Protein AF-A0A7H4LND7-F1 (afdb_monomer)

Sequence (148 aa):
MWRSNMLYFPICRFNHWFSFVVCLKERLFVFLDSFYDQFSDFHLDIRDTMVNNFIKIWDMYVTPIMRKRIDFENFDIVYPAVPKQTNTHDCRIFSVMYMKHWTPRTPIGNLFSSADIDNIRIKLANELYFSTFNSADKKFVTNIFGDK

Radius of gyration: 18.74 Å; Cα contacts (8 Å, |Δi|>4): 158; chains: 1; bounding box: 43×48×50 Å

Foldseek 3Di:
DDPDQKDWDWDADPNATWIFMQRNVLQETETGWQADFCPDPVCVVPVVVVLVVVLVVCVVPVCVVVVDDDDSVPHDYDYDDAAHAPDDNLNVVSRVLCVVQDDPPGPRNPVDYNVCSVVSVVVVVVCQCPPPPDPDDCCVPVQVVPDD

Mean predicted aligned error: 4.98 Å

Nearest PDB structures (foldseek):
  2xph-assembly1_A  TM=8.183E-01  e=4.997E-06  Homo sapiens
  2ckg-assembly2_B  TM=8.000E-01  e=6.072E-06  Homo sapiens
  2io1-assembly3_E  TM=8.310E-01  e=1.608E-05  Homo sapiens
  2iy1-assembly2_C  TM=7.991E-01  e=9.567E-06  Homo sapiens
  2xre-assembly1_B  TM=7.821E-01  e=6.072E-06  Homo sapiens

InterPro domains:
  IPR003653 Ulp1 protease family, C-terminal catalytic domain [PF02902] (4-129)
  IPR003653 Ulp1 protease family, C-terminal catalytic domain [PS50600] (1-102)
  IPR038765 Papain-like cysteine peptidase superfamily [SSF54001] (5-131)

Solvent-accessible surface area (backbone atoms only — not comparable to full-atom values): 9008 Å² total; per-residue (Å²): 131,80,95,63,57,67,46,82,42,84,43,77,56,97,90,42,34,27,27,42,33,42,30,67,79,83,31,33,41,34,47,49,47,31,80,62,54,80,83,33,70,74,40,65,70,42,51,64,59,52,54,52,50,49,53,53,52,39,57,71,62,44,29,72,77,65,75,52,84,78,74,66,89,77,36,49,79,44,66,70,82,56,47,51,54,90,70,89,77,53,36,57,60,50,28,53,52,43,74,74,62,60,49,101,83,47,71,47,52,79,74,52,49,61,90,43,46,71,62,47,52,54,50,50,51,50,51,52,64,70,30,92,84,41,85,70,88,54,60,76,74,78,46,71,79,54,90,126

Structure (mmCIF, N/CA/C/O backbone):
data_AF-A0A7H4LND7-F1
#
_entry.id   AF-A0A7H4LND7-F1
#
loop_
_atom_site.group_PDB
_atom_site.id
_atom_site.type_symbol
_atom_site.label_atom_id
_atom_site.label_alt_id
_atom_site.label_comp_id
_atom_site.label_asym_id
_atom_site.label_entity_id
_atom_site.label_seq_id
_atom_site.pdbx_PDB_ins_code
_atom_site.Cartn_x
_atom_site.Cartn_y
_atom_site.Cartn_z
_atom_site.occupancy
_atom_site.B_iso_or_equiv
_atom_site.auth_seq_id
_atom_site.auth_comp_id
_atom_site.auth_asym_id
_atom_site.auth_atom_id
_atom_site.pdbx_PDB_model_num
ATOM 1 N N . MET A 1 1 ? -8.239 18.087 15.563 1.00 44.84 1 MET A N 1
ATOM 2 C CA . MET A 1 1 ? -8.328 17.979 14.090 1.00 44.84 1 MET A CA 1
ATOM 3 C C . MET A 1 1 ? -7.164 17.108 13.631 1.00 44.84 1 MET A C 1
ATOM 5 O O . MET A 1 1 ? -6.053 17.372 14.073 1.00 44.84 1 MET A O 1
ATOM 9 N N . TRP A 1 2 ? -7.399 16.030 12.875 1.00 58.88 2 TRP A N 1
ATOM 10 C CA . TRP A 1 2 ? -6.324 15.158 12.371 1.00 58.88 2 TRP A CA 1
ATOM 11 C C . TRP A 1 2 ? -5.428 15.944 11.407 1.00 58.88 2 TRP A C 1
ATOM 13 O O . TRP A 1 2 ? -5.953 16.706 10.599 1.00 58.88 2 TRP A O 1
ATOM 23 N N . ARG A 1 3 ? -4.099 15.778 11.471 1.00 62.94 3 ARG A N 1
ATOM 24 C CA . ARG A 1 3 ? -3.189 16.402 10.487 1.00 62.94 3 ARG A CA 1
ATOM 25 C C . ARG A 1 3 ? -3.171 15.658 9.143 1.00 62.94 3 ARG A C 1
ATOM 27 O O . ARG A 1 3 ? -2.818 16.257 8.138 1.00 62.94 3 ARG A O 1
ATOM 34 N N . SER A 1 4 ? -3.590 14.390 9.117 1.00 75.31 4 SER A N 1
ATOM 35 C CA . SER A 1 4 ? -3.809 13.591 7.904 1.00 75.31 4 SER A CA 1
ATOM 36 C C . SER A 1 4 ? -4.931 12.573 8.137 1.00 75.31 4 SER A C 1
ATOM 38 O O . SER A 1 4 ? -5.058 12.047 9.241 1.00 75.31 4 SER A O 1
ATOM 40 N N . ASN A 1 5 ? -5.732 12.287 7.106 1.00 87.25 5 ASN A N 1
ATOM 41 C CA . ASN A 1 5 ? -6.754 11.227 7.121 1.00 87.25 5 ASN A CA 1
ATOM 42 C C . ASN A 1 5 ? -6.226 9.879 6.594 1.00 87.25 5 ASN A C 1
ATOM 44 O O . ASN A 1 5 ? -6.927 8.875 6.696 1.00 87.25 5 ASN A O 1
ATOM 48 N N . MET A 1 6 ? -5.025 9.879 6.012 1.00 92.75 6 MET A N 1
ATOM 49 C CA . MET A 1 6 ? -4.386 8.732 5.370 1.00 92.75 6 MET A CA 1
ATOM 50 C C . MET A 1 6 ? -3.009 8.526 5.991 1.00 92.75 6 MET A C 1
ATOM 52 O O . MET A 1 6 ? -2.199 9.458 6.027 1.00 92.75 6 MET A O 1
ATOM 56 N N . LEU A 1 7 ? -2.752 7.319 6.480 1.00 94.75 7 LEU A N 1
ATOM 57 C CA . LEU A 1 7 ? -1.461 6.916 7.028 1.00 94.75 7 LEU A CA 1
ATOM 58 C C . LEU A 1 7 ? -0.911 5.794 6.158 1.00 94.75 7 LEU A C 1
ATOM 60 O O . LEU A 1 7 ? -1.582 4.779 5.998 1.00 94.75 7 LEU A O 1
ATOM 64 N N . TYR A 1 8 ? 0.278 5.985 5.593 1.00 95.19 8 TYR A N 1
ATOM 65 C CA . TYR A 1 8 ? 0.904 5.034 4.678 1.00 95.19 8 TYR A CA 1
ATOM 66 C C . TYR A 1 8 ? 2.098 4.367 5.352 1.00 95.19 8 TYR A C 1
ATOM 68 O O . TYR A 1 8 ? 2.989 5.050 5.858 1.00 95.19 8 TYR A O 1
ATOM 76 N N . PHE A 1 9 ? 2.122 3.040 5.320 1.00 96.50 9 PHE A N 1
ATOM 77 C CA . PHE A 1 9 ? 3.183 2.216 5.878 1.00 96.50 9 PHE A CA 1
ATOM 78 C C . PHE A 1 9 ? 3.718 1.294 4.775 1.00 96.50 9 PHE A C 1
ATOM 80 O O . PHE A 1 9 ? 3.060 0.307 4.435 1.00 96.50 9 PHE A O 1
ATOM 87 N N . PRO A 1 10 ? 4.884 1.595 4.178 1.00 97.12 10 PRO A N 1
ATOM 88 C CA . PRO A 1 10 ? 5.539 0.657 3.280 1.00 97.12 10 PRO A CA 1
ATOM 89 C C . PRO A 1 10 ? 6.107 -0.506 4.100 1.00 97.12 10 PRO A C 1
ATOM 91 O O . PRO A 1 10 ? 6.853 -0.295 5.057 1.00 97.12 10 PRO A O 1
ATOM 94 N N . ILE A 1 11 ? 5.759 -1.734 3.727 1.00 97.44 11 ILE A N 1
ATOM 95 C CA . ILE A 1 11 ? 6.150 -2.952 4.438 1.00 97.44 11 ILE A CA 1
ATOM 96 C C . ILE A 1 11 ? 7.038 -3.793 3.539 1.00 97.44 11 ILE A C 1
ATOM 98 O O . ILE A 1 11 ? 6.714 -4.012 2.375 1.00 97.44 11 ILE A O 1
ATOM 102 N N . CYS A 1 12 ? 8.137 -4.290 4.101 1.00 96.75 12 CYS A N 1
ATOM 103 C CA . CYS A 1 12 ? 9.008 -5.263 3.459 1.00 96.75 12 CYS A CA 1
ATOM 104 C C . CYS A 1 12 ? 9.040 -6.541 4.295 1.00 96.75 12 CYS A C 1
ATOM 106 O O . CYS A 1 12 ? 9.434 -6.506 5.463 1.00 96.75 12 CYS A O 1
ATOM 108 N N . ARG A 1 13 ? 8.656 -7.671 3.701 1.00 94.81 13 ARG A N 1
ATOM 109 C CA . ARG A 1 13 ? 8.740 -8.996 4.328 1.00 94.81 13 ARG A CA 1
ATOM 110 C C . ARG A 1 13 ? 9.156 -10.016 3.283 1.00 94.81 13 ARG A C 1
ATOM 112 O O . ARG A 1 13 ? 8.610 -10.028 2.188 1.00 94.81 13 ARG A O 1
ATOM 119 N N . PHE A 1 14 ? 10.141 -10.850 3.617 1.00 95.12 14 PHE A N 1
ATOM 120 C CA . PHE A 1 14 ? 10.691 -11.869 2.710 1.00 95.12 14 PHE A CA 1
ATOM 121 C C . PHE A 1 14 ? 11.056 -11.316 1.320 1.00 95.12 14 PHE A C 1
ATOM 123 O O . PHE A 1 14 ? 10.768 -11.925 0.298 1.00 95.12 14 PHE A O 1
ATOM 130 N N . ASN A 1 15 ? 11.684 -10.133 1.297 1.00 95.25 15 ASN A N 1
ATOM 131 C CA . ASN A 1 15 ? 12.071 -9.413 0.078 1.00 95.25 15 ASN A CA 1
ATOM 132 C C . ASN A 1 15 ? 10.898 -8.985 -0.836 1.00 95.25 15 ASN A C 1
ATOM 134 O O . ASN A 1 15 ? 11.122 -8.556 -1.966 1.00 95.25 15 ASN A O 1
ATOM 138 N N . HIS A 1 16 ? 9.658 -9.040 -0.346 1.00 97.62 16 HIS A N 1
ATOM 139 C CA . HIS A 1 16 ? 8.476 -8.513 -1.023 1.00 97.62 16 HIS A CA 1
ATOM 140 C C . HIS A 1 16 ? 8.009 -7.209 -0.373 1.00 97.62 16 HIS A C 1
ATOM 142 O O . HIS A 1 16 ? 7.990 -7.097 0.856 1.00 97.62 16 HIS A O 1
ATOM 148 N N . TRP A 1 17 ? 7.640 -6.230 -1.200 1.00 98.31 17 TRP A N 1
ATOM 149 C CA . TRP A 1 17 ? 7.139 -4.927 -0.765 1.00 98.31 17 TRP A CA 1
ATOM 150 C C . TRP A 1 17 ? 5.648 -4.789 -1.052 1.00 98.31 17 TRP A C 1
ATOM 152 O O . TRP A 1 17 ? 5.204 -5.028 -2.173 1.00 98.31 17 TRP A O 1
ATOM 162 N N . PHE A 1 18 ? 4.901 -4.319 -0.060 1.00 98.12 18 PHE A N 1
ATOM 163 C CA . PHE A 1 18 ? 3.510 -3.897 -0.208 1.00 98.12 18 PHE A CA 1
ATOM 164 C C . PHE A 1 18 ? 3.253 -2.659 0.656 1.00 98.12 18 PHE A C 1
ATOM 166 O O . PHE A 1 18 ? 4.098 -2.254 1.459 1.00 98.12 18 PHE A O 1
ATOM 173 N N . SER A 1 19 ? 2.096 -2.022 0.492 1.00 97.94 19 SER A N 1
ATOM 174 C CA . SER A 1 19 ? 1.706 -0.868 1.309 1.00 97.94 19 SER A CA 1
ATOM 175 C C . SER A 1 19 ? 0.489 -1.184 2.163 1.00 97.94 19 SER A C 1
ATOM 177 O O . SER A 1 19 ? -0.555 -1.581 1.649 1.00 97.94 19 SER A O 1
ATOM 179 N N . PHE A 1 20 ? 0.626 -0.967 3.467 1.00 98.12 20 PHE A N 1
ATOM 180 C CA . PHE A 1 20 ? -0.481 -0.961 4.412 1.00 98.12 20 PHE A CA 1
ATOM 181 C C . PHE A 1 20 ? -0.925 0.480 4.641 1.00 98.12 20 PHE A C 1
ATOM 183 O O . PHE A 1 20 ? -0.109 1.344 4.969 1.00 98.12 20 PHE A O 1
ATOM 190 N N . VAL A 1 21 ? -2.207 0.759 4.429 1.00 97.50 21 VAL A N 1
ATOM 191 C CA . VAL A 1 21 ? -2.759 2.111 4.525 1.00 97.50 21 VAL A CA 1
ATOM 192 C C . VAL A 1 21 ? -3.914 2.126 5.510 1.00 97.50 21 VAL A C 1
ATOM 194 O O . VAL A 1 21 ? -4.819 1.302 5.430 1.00 97.50 21 VAL A O 1
ATOM 197 N N . VAL A 1 22 ? -3.904 3.093 6.424 1.00 97.06 22 VAL A N 1
ATOM 198 C CA . VAL A 1 22 ? -5.015 3.327 7.351 1.00 97.06 22 VAL A CA 1
ATOM 199 C C . VAL A 1 22 ? -5.754 4.583 6.914 1.00 97.06 22 VAL A C 1
ATOM 201 O O . VAL A 1 22 ? -5.213 5.692 6.977 1.00 97.06 22 VAL A O 1
ATOM 204 N N . CYS A 1 23 ? -6.994 4.411 6.456 1.00 95.62 23 CYS A N 1
ATOM 205 C CA . CYS A 1 23 ? -7.889 5.503 6.094 1.00 95.62 23 CYS A CA 1
ATOM 206 C C . CYS A 1 23 ? -8.827 5.798 7.266 1.00 95.62 23 CYS A C 1
ATOM 208 O O . CYS A 1 23 ? -9.853 5.146 7.443 1.00 95.62 23 CYS A O 1
ATOM 210 N N . LEU A 1 24 ? -8.492 6.811 8.063 1.00 93.88 24 LEU A N 1
ATOM 211 C CA . LEU A 1 24 ? -9.246 7.149 9.275 1.00 93.88 24 LEU A CA 1
ATOM 212 C C . LEU A 1 24 ? -10.664 7.648 8.969 1.00 93.88 24 LEU A C 1
ATOM 214 O O . LEU A 1 24 ? -11.580 7.433 9.758 1.00 93.88 24 LEU A O 1
ATOM 218 N N . LYS A 1 25 ? -10.840 8.345 7.838 1.00 91.19 25 LYS A N 1
ATOM 219 C CA . LYS A 1 25 ? -12.124 8.949 7.455 1.00 91.19 25 LYS A CA 1
ATOM 220 C C . LYS A 1 25 ? -13.130 7.905 6.976 1.00 91.19 25 LYS A C 1
ATOM 222 O O . LYS A 1 25 ? -14.271 7.939 7.419 1.00 91.19 25 LYS A O 1
ATOM 227 N N . GLU A 1 26 ? -12.699 7.016 6.085 1.00 94.56 26 GLU A N 1
ATOM 228 C CA . GLU A 1 26 ? -13.549 5.960 5.519 1.00 94.56 26 GLU A CA 1
ATOM 229 C C . GLU A 1 26 ? -13.547 4.690 6.386 1.00 94.56 26 GLU A C 1
ATOM 231 O O . GLU A 1 26 ? -14.226 3.732 6.050 1.00 94.56 26 GLU A O 1
ATOM 236 N N . ARG A 1 27 ? -12.804 4.692 7.505 1.00 95.81 27 ARG A N 1
ATOM 237 C CA . ARG A 1 27 ? -12.670 3.565 8.439 1.00 95.81 27 ARG A CA 1
ATOM 238 C C . ARG A 1 27 ? -12.143 2.298 7.762 1.00 95.81 27 ARG A C 1
ATOM 240 O O . ARG A 1 27 ? -12.753 1.243 7.852 1.00 95.81 27 ARG A O 1
ATOM 247 N N . LEU A 1 28 ? -11.005 2.409 7.074 1.00 97.25 28 LEU A N 1
ATOM 248 C CA . LEU A 1 28 ? -10.427 1.294 6.316 1.00 97.25 28 LEU A CA 1
ATOM 249 C C . LEU A 1 28 ? -9.003 0.957 6.759 1.00 97.25 28 LEU A C 1
ATOM 251 O O . LEU A 1 28 ? -8.158 1.847 6.904 1.00 97.25 28 LEU A O 1
ATOM 255 N N . PHE A 1 29 ? -8.732 -0.340 6.853 1.00 98.12 29 PHE A N 1
ATOM 256 C CA . PHE A 1 29 ? -7.409 -0.949 6.793 1.00 98.12 29 PHE A CA 1
ATOM 257 C C . PHE A 1 29 ? -7.197 -1.518 5.393 1.00 98.12 29 PHE A C 1
ATOM 259 O O . PHE A 1 29 ? -7.921 -2.402 4.953 1.00 98.12 29 PHE A O 1
ATOM 266 N N . VAL A 1 30 ? -6.218 -1.005 4.663 1.00 97.88 30 VAL A N 1
ATOM 267 C CA . VAL A 1 30 ? -6.083 -1.256 3.227 1.00 97.88 30 VAL A CA 1
ATOM 268 C C . VAL A 1 30 ? -4.745 -1.923 2.965 1.00 97.88 30 VAL A C 1
ATOM 270 O O . VAL A 1 30 ? -3.703 -1.413 3.380 1.00 97.88 30 VAL A O 1
ATOM 273 N N . PHE A 1 31 ? -4.768 -3.024 2.224 1.00 98.19 31 PHE A N 1
ATOM 274 C CA . PHE A 1 31 ? -3.570 -3.717 1.766 1.00 98.19 31 PHE A CA 1
ATOM 275 C C . PHE A 1 31 ? -3.435 -3.537 0.253 1.00 98.19 31 PHE A C 1
ATOM 277 O O . PHE A 1 31 ? -4.266 -4.000 -0.528 1.00 98.19 31 PHE A O 1
ATOM 284 N N . LEU A 1 32 ? -2.390 -2.820 -0.161 1.00 97.75 32 LEU A N 1
ATOM 285 C CA . LEU A 1 32 ? -2.068 -2.550 -1.560 1.00 97.75 32 LEU A CA 1
ATOM 286 C C . LEU A 1 32 ? -0.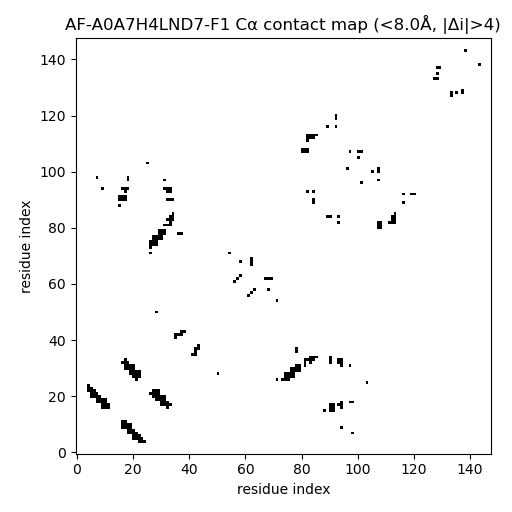838 -3.374 -1.933 1.00 97.75 32 LEU A C 1
ATOM 288 O O . LEU A 1 32 ? 0.289 -3.027 -1.572 1.00 97.75 32 LEU A O 1
ATOM 292 N N . ASP A 1 33 ? -1.074 -4.479 -2.634 1.00 98.00 33 ASP A N 1
ATOM 293 C CA . ASP A 1 33 ? -0.054 -5.463 -2.982 1.00 98.00 33 ASP A CA 1
ATOM 294 C C . ASP A 1 33 ? -0.131 -5.814 -4.474 1.00 98.00 33 ASP A C 1
ATOM 296 O O . ASP A 1 33 ? -1.184 -6.191 -5.000 1.00 98.00 33 ASP A O 1
ATOM 300 N N . SER A 1 34 ? 0.999 -5.670 -5.162 1.00 97.88 34 SER A N 1
ATOM 301 C CA . SER A 1 34 ? 1.144 -5.919 -6.594 1.00 97.88 34 SER A CA 1
ATOM 302 C C . SER A 1 34 ? 1.288 -7.392 -6.951 1.00 97.88 34 SER A C 1
ATOM 304 O O . SER A 1 34 ? 1.149 -7.723 -8.126 1.00 97.88 34 SER A O 1
ATOM 306 N N . PHE A 1 35 ? 1.561 -8.271 -5.987 1.00 97.12 35 PHE A N 1
ATOM 307 C CA . PHE A 1 35 ? 1.855 -9.683 -6.226 1.00 97.12 35 PHE A CA 1
ATOM 308 C C . PHE A 1 35 ? 0.849 -10.605 -5.540 1.00 97.12 35 PHE A C 1
ATOM 310 O O . PHE A 1 35 ? 0.229 -11.432 -6.200 1.00 97.12 35 PHE A O 1
ATOM 317 N N . TYR A 1 36 ? 0.621 -10.420 -4.241 1.00 97.06 36 TYR A N 1
ATOM 318 C CA . TYR A 1 36 ? -0.295 -11.257 -3.470 1.00 97.06 36 TYR A CA 1
ATOM 319 C C . TYR A 1 36 ? -1.700 -10.642 -3.378 1.00 97.06 36 TYR A C 1
ATOM 321 O O . TYR A 1 36 ? -1.886 -9.436 -3.567 1.00 97.06 36 TYR A O 1
ATOM 329 N N . ASP A 1 37 ? -2.707 -11.471 -3.115 1.00 95.94 37 ASP A N 1
ATOM 330 C CA . ASP A 1 37 ? -4.087 -11.048 -2.854 1.00 95.94 37 ASP A CA 1
ATOM 331 C C . ASP A 1 37 ? -4.530 -11.410 -1.426 1.00 95.94 37 ASP A C 1
ATOM 333 O O . ASP A 1 37 ? -3.739 -11.910 -0.627 1.00 95.94 37 ASP A O 1
ATOM 337 N N . GLN A 1 38 ? -5.790 -11.118 -1.098 1.00 96.81 38 GLN A N 1
ATOM 338 C CA . GLN A 1 38 ? -6.354 -11.310 0.241 1.00 96.81 38 GLN A CA 1
ATOM 339 C C . GLN A 1 38 ? -6.442 -12.771 0.703 1.00 96.81 38 GLN A C 1
ATOM 341 O O . GLN A 1 38 ? -6.625 -13.013 1.895 1.00 96.81 38 GLN A O 1
ATOM 346 N N . PHE A 1 39 ? -6.371 -13.724 -0.227 1.00 97.31 39 PHE A N 1
ATOM 347 C CA . PHE A 1 39 ? -6.503 -15.154 0.039 1.00 97.31 39 PHE A CA 1
ATOM 348 C C . PHE A 1 39 ? -5.162 -15.884 -0.025 1.00 97.31 39 PHE A C 1
ATOM 350 O O . PHE A 1 39 ? -5.121 -17.090 0.202 1.00 97.31 39 PHE A O 1
ATOM 357 N N . SER A 1 40 ? -4.067 -15.183 -0.328 1.00 97.50 40 SER A N 1
ATOM 358 C CA . SER A 1 40 ? -2.744 -15.792 -0.322 1.00 97.50 40 SER A CA 1
ATOM 359 C C . SER A 1 40 ? -2.310 -16.151 1.099 1.00 97.50 40 SER A C 1
ATOM 361 O O . SER A 1 40 ? -2.534 -15.388 2.043 1.00 97.50 40 SER A O 1
ATOM 363 N N . ASP A 1 41 ? -1.588 -17.264 1.239 1.00 97.88 41 ASP A N 1
ATOM 364 C CA . ASP A 1 41 ? -0.993 -17.670 2.519 1.00 97.88 41 ASP A CA 1
ATOM 365 C C . ASP A 1 41 ? -0.126 -16.555 3.124 1.00 97.88 41 ASP A C 1
ATOM 367 O O . ASP A 1 41 ? -0.115 -16.349 4.336 1.00 97.88 41 ASP A O 1
ATOM 371 N N . PHE A 1 42 ? 0.551 -15.778 2.268 1.00 97.19 42 PHE A N 1
ATOM 372 C CA . PHE A 1 42 ? 1.352 -14.630 2.683 1.00 97.19 42 PHE A CA 1
ATOM 373 C C . PHE A 1 42 ? 0.528 -13.599 3.463 1.00 97.19 42 PHE A C 1
ATOM 375 O O . PHE A 1 42 ? 0.978 -13.146 4.513 1.00 97.19 42 PHE A O 1
ATOM 382 N N . HIS A 1 43 ? -0.657 -13.216 2.967 1.00 97.69 43 HIS A N 1
ATOM 383 C CA . HIS A 1 43 ? -1.509 -12.227 3.638 1.00 97.69 43 HIS A CA 1
ATOM 384 C C . HIS A 1 43 ? -2.298 -12.826 4.795 1.00 97.69 43 HIS A C 1
ATOM 386 O O . HIS A 1 43 ? -2.438 -12.160 5.820 1.00 97.69 43 HIS A O 1
ATOM 392 N N . LEU A 1 44 ? -2.752 -14.076 4.679 1.00 97.38 44 LEU A N 1
ATOM 393 C CA . LEU A 1 44 ? -3.426 -14.776 5.774 1.00 97.38 44 LEU A CA 1
ATOM 394 C C . LEU A 1 44 ? -2.533 -14.889 7.026 1.00 97.38 44 LEU A C 1
ATOM 396 O O . LEU A 1 44 ? -3.042 -14.762 8.136 1.00 97.38 44 LEU A O 1
ATOM 400 N N . ASP A 1 45 ? -1.214 -15.037 6.861 1.00 97.06 45 ASP A N 1
ATOM 401 C CA . ASP A 1 45 ? -0.239 -15.087 7.966 1.00 97.06 45 ASP A CA 1
ATOM 402 C C . ASP A 1 45 ? -0.020 -13.726 8.665 1.00 97.06 45 ASP A C 1
ATOM 404 O O . ASP A 1 45 ? 0.174 -13.655 9.881 1.00 97.06 45 ASP A O 1
ATOM 408 N N . ILE A 1 46 ? -0.040 -12.614 7.920 1.00 95.75 46 ILE A N 1
ATOM 409 C CA . ILE A 1 46 ? 0.414 -11.309 8.438 1.00 95.75 46 ILE A CA 1
ATOM 410 C C . ILE A 1 46 ? -0.697 -10.291 8.718 1.00 95.75 46 ILE A C 1
ATOM 412 O O . ILE A 1 46 ? -0.522 -9.431 9.589 1.00 95.75 46 ILE A O 1
ATOM 416 N N . ARG A 1 47 ? -1.827 -10.354 8.005 1.00 97.25 47 ARG A N 1
ATOM 417 C CA . ARG A 1 47 ? -2.855 -9.297 7.983 1.00 97.25 47 ARG A CA 1
ATOM 418 C C . ARG A 1 47 ? -3.369 -8.942 9.376 1.00 97.25 47 ARG A C 1
ATOM 420 O O . ARG A 1 47 ? -3.290 -7.782 9.784 1.00 97.25 47 ARG A O 1
ATOM 427 N N . ASP A 1 48 ? -3.843 -9.935 10.120 1.00 97.38 48 ASP A N 1
ATOM 428 C CA . ASP A 1 48 ? -4.469 -9.710 11.427 1.00 97.38 48 ASP A CA 1
ATOM 429 C C . ASP A 1 48 ? -3.424 -9.257 12.459 1.00 97.38 48 ASP A C 1
ATOM 431 O O . ASP A 1 48 ? -3.667 -8.343 13.248 1.00 97.38 48 ASP A O 1
ATOM 435 N N . THR A 1 49 ? -2.209 -9.812 12.390 1.00 96.44 49 THR A N 1
ATOM 436 C CA . THR A 1 49 ? -1.072 -9.377 13.215 1.00 96.44 49 THR A CA 1
ATOM 437 C C . THR A 1 49 ? -0.750 -7.900 12.989 1.00 96.44 49 THR A C 1
ATOM 439 O O . THR A 1 49 ? -0.533 -7.154 13.945 1.00 96.44 49 THR A O 1
ATOM 442 N N . MET A 1 50 ? -0.733 -7.448 11.735 1.00 96.62 50 MET A N 1
ATOM 443 C CA . MET A 1 50 ? -0.473 -6.049 11.401 1.00 96.62 50 MET A CA 1
ATOM 444 C C . MET A 1 50 ? -1.552 -5.103 11.920 1.00 96.62 50 MET A C 1
ATOM 446 O O . MET A 1 50 ? -1.216 -4.087 12.532 1.00 96.62 50 MET A O 1
ATOM 450 N N . VAL A 1 51 ? -2.827 -5.439 11.708 1.00 98.25 51 VAL A N 1
ATOM 451 C CA . VAL A 1 51 ? -3.960 -4.634 12.187 1.00 98.25 51 VAL A CA 1
ATOM 452 C C . VAL A 1 51 ? -3.933 -4.534 13.714 1.00 98.25 51 VAL A C 1
ATOM 454 O O . VAL A 1 51 ? -3.951 -3.430 14.260 1.00 98.25 51 VAL A O 1
ATOM 457 N N . ASN A 1 52 ? -3.773 -5.661 14.409 1.00 97.94 52 ASN A N 1
ATOM 458 C CA . ASN A 1 52 ? -3.722 -5.696 15.871 1.00 97.94 52 ASN A CA 1
ATOM 459 C C . ASN A 1 52 ? -2.538 -4.898 16.433 1.00 97.94 52 ASN A C 1
ATOM 461 O O . ASN A 1 52 ? -2.689 -4.153 17.405 1.00 97.94 52 ASN A O 1
ATOM 465 N N . ASN A 1 53 ? -1.362 -5.001 15.808 1.00 96.94 53 ASN A N 1
ATOM 466 C CA . ASN A 1 53 ? -0.192 -4.225 16.214 1.00 96.94 53 ASN A CA 1
ATOM 467 C C . ASN A 1 53 ? -0.403 -2.722 16.014 1.00 96.94 53 ASN A C 1
ATOM 469 O O . ASN A 1 53 ? -0.038 -1.941 16.893 1.00 96.94 53 ASN A O 1
ATOM 473 N N . PHE A 1 54 ? -1.015 -2.311 14.898 1.00 97.12 54 PHE A N 1
ATOM 474 C CA . PHE A 1 54 ? -1.350 -0.908 14.665 1.00 97.12 54 PHE A CA 1
ATOM 475 C C . PHE A 1 54 ? -2.288 -0.374 15.754 1.00 97.12 54 PHE A C 1
ATOM 477 O O . PHE A 1 54 ? -1.976 0.648 16.366 1.00 97.12 54 PHE A O 1
ATOM 484 N N . ILE A 1 55 ? -3.385 -1.084 16.041 1.00 96.94 55 ILE A N 1
ATOM 485 C CA . ILE A 1 55 ? -4.363 -0.692 17.068 1.00 96.94 55 ILE A CA 1
ATOM 486 C C . ILE A 1 55 ? -3.682 -0.575 18.434 1.00 96.94 55 ILE A C 1
ATOM 488 O O . ILE A 1 55 ? -3.823 0.440 19.115 1.00 96.94 55 ILE A O 1
ATOM 492 N N . LYS A 1 56 ? -2.862 -1.563 18.808 1.00 96.62 56 LYS A N 1
ATOM 493 C CA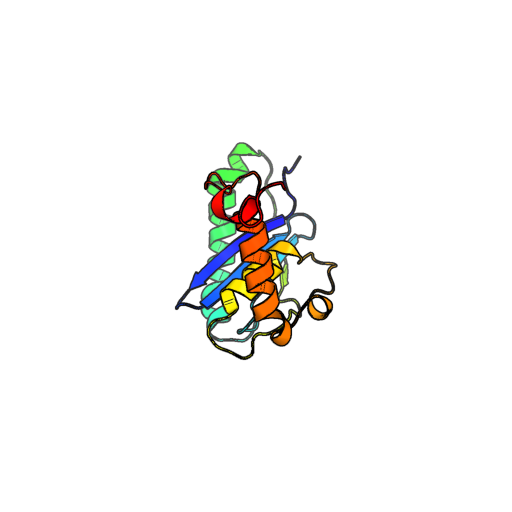 . LYS A 1 56 ? -2.130 -1.561 20.080 1.00 96.62 56 LYS A CA 1
ATOM 494 C C . LYS A 1 56 ? -1.184 -0.365 20.211 1.00 96.62 56 LYS A C 1
ATOM 496 O O . LYS A 1 56 ? -1.155 0.279 21.258 1.00 96.62 56 LYS A O 1
ATOM 501 N N . ILE A 1 57 ? -0.403 -0.064 19.172 1.00 95.25 57 ILE A N 1
ATOM 502 C CA . ILE A 1 57 ? 0.517 1.086 19.162 1.00 95.25 57 ILE A CA 1
ATOM 503 C C . ILE A 1 57 ? -0.275 2.396 19.224 1.00 95.25 57 ILE A C 1
ATOM 505 O O . ILE A 1 57 ? 0.09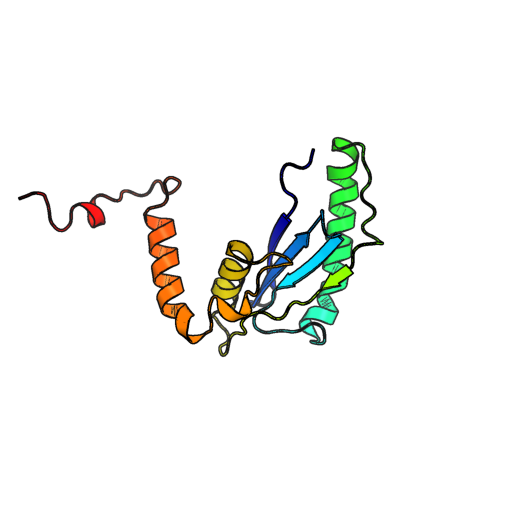5 3.310 19.964 1.00 95.25 57 ILE A O 1
ATOM 509 N N . TRP A 1 58 ? -1.380 2.485 18.486 1.00 95.00 58 TRP A N 1
ATOM 510 C CA . TRP A 1 58 ? -2.249 3.652 18.507 1.00 95.00 58 TRP A CA 1
ATOM 511 C C . TRP A 1 58 ? -2.821 3.912 19.902 1.00 95.00 58 TRP A C 1
ATOM 513 O O . TRP A 1 58 ? -2.723 5.030 20.409 1.00 95.00 58 TRP A O 1
ATOM 523 N N . ASP A 1 59 ? -3.366 2.886 20.550 1.00 94.38 59 ASP A N 1
ATOM 524 C CA . ASP A 1 59 ? -3.935 3.011 21.889 1.00 94.38 59 ASP A CA 1
ATOM 525 C C . ASP A 1 59 ? -2.886 3.330 22.951 1.00 94.38 59 ASP A C 1
ATOM 527 O O . ASP A 1 59 ? -3.162 4.090 23.879 1.00 94.38 59 ASP A O 1
ATOM 531 N N . MET A 1 60 ? -1.667 2.817 22.791 1.00 95.38 60 MET A N 1
ATOM 532 C CA . MET A 1 60 ? -0.572 3.084 23.718 1.00 95.38 60 MET A CA 1
ATOM 533 C C . MET A 1 60 ? -0.045 4.519 23.620 1.00 95.38 60 MET A C 1
ATOM 535 O O . MET A 1 60 ? 0.243 5.131 24.647 1.00 95.38 60 MET A O 1
ATOM 539 N N . TYR A 1 61 ? 0.093 5.063 22.407 1.00 93.81 61 TYR A N 1
ATOM 540 C CA . TYR A 1 61 ? 0.828 6.317 22.198 1.00 93.81 61 TYR A CA 1
ATOM 541 C C . TYR A 1 61 ? -0.023 7.470 21.668 1.00 93.81 61 TYR A C 1
ATOM 543 O O . TYR A 1 61 ? 0.227 8.621 22.016 1.00 93.81 61 TYR A O 1
ATOM 551 N N . VAL A 1 62 ? -1.035 7.203 20.843 1.00 91.31 62 VAL A N 1
ATOM 552 C CA . VAL A 1 62 ? -1.828 8.249 20.178 1.00 91.31 62 VAL A CA 1
ATOM 553 C C . VAL A 1 62 ? -3.079 8.591 20.980 1.00 91.31 62 VAL A C 1
ATOM 555 O O . VAL A 1 62 ? -3.349 9.771 21.216 1.00 91.31 62 VAL A O 1
ATOM 558 N N . THR A 1 63 ? -3.817 7.585 21.456 1.00 92.25 63 THR A N 1
ATOM 559 C CA . THR A 1 63 ? -5.037 7.782 22.256 1.00 92.25 63 THR A CA 1
ATOM 560 C C . THR A 1 63 ? -4.809 8.690 23.483 1.00 92.25 63 THR A C 1
ATOM 562 O O . THR A 1 63 ? -5.601 9.626 23.659 1.00 92.25 63 THR A O 1
ATOM 565 N N . PRO A 1 64 ? -3.728 8.544 24.285 1.00 92.94 64 PRO A N 1
ATOM 566 C CA . PRO A 1 64 ? -3.478 9.416 25.438 1.00 92.94 64 PRO A CA 1
ATOM 567 C C . PRO A 1 64 ? -3.222 10.880 25.058 1.00 92.94 64 PRO A C 1
ATOM 569 O O . PRO A 1 64 ? -3.686 11.792 25.743 1.00 92.94 64 PRO A O 1
ATOM 572 N N . ILE A 1 65 ? -2.521 11.115 23.942 1.00 91.19 65 ILE A N 1
ATOM 573 C CA . ILE A 1 65 ? -2.206 12.463 23.447 1.00 91.19 65 ILE A CA 1
ATOM 574 C C . ILE A 1 65 ? -3.468 13.132 22.901 1.00 91.19 65 ILE A C 1
ATOM 576 O O . ILE A 1 65 ? -3.721 14.311 23.146 1.00 91.19 65 ILE A O 1
ATOM 580 N N . MET A 1 66 ? -4.277 12.378 22.159 1.00 86.00 66 MET A N 1
ATOM 581 C CA . MET A 1 66 ? -5.442 12.920 21.465 1.00 86.00 66 MET A CA 1
ATOM 582 C C . MET A 1 66 ? -6.690 13.017 22.337 1.00 86.00 66 MET A C 1
ATOM 584 O O . MET A 1 66 ? -7.625 13.721 21.954 1.00 86.00 66 MET A O 1
ATOM 588 N N . ARG A 1 67 ? -6.718 12.324 23.485 1.00 85.69 67 ARG A N 1
ATOM 589 C CA . ARG A 1 67 ? -7.860 12.260 24.418 1.00 85.69 67 ARG A CA 1
ATOM 590 C C . ARG A 1 67 ? -9.180 11.892 23.727 1.00 85.69 67 ARG A C 1
ATOM 592 O O . ARG A 1 67 ? -10.260 12.279 24.164 1.00 85.69 67 ARG A O 1
ATOM 599 N N . LYS A 1 68 ? -9.084 11.158 22.619 1.00 84.88 68 LYS A N 1
ATOM 600 C CA . LYS A 1 68 ? -10.205 10.684 21.814 1.00 84.88 68 LYS A CA 1
ATOM 601 C C . LYS A 1 68 ? -9.880 9.283 21.330 1.00 84.88 68 LYS A C 1
ATOM 603 O O . LYS A 1 68 ? -8.895 9.094 20.620 1.00 84.88 68 LYS A O 1
ATOM 608 N N . ARG A 1 69 ? -10.737 8.330 21.685 1.00 85.50 69 ARG A N 1
ATOM 609 C CA . ARG A 1 69 ? -10.646 6.958 21.193 1.00 85.50 69 ARG A CA 1
ATOM 610 C C . ARG A 1 69 ? -11.227 6.886 19.782 1.00 85.50 69 ARG A C 1
ATOM 612 O O . ARG A 1 69 ? -12.288 7.457 19.520 1.00 85.50 69 ARG A O 1
ATOM 619 N N . ILE A 1 70 ? -10.513 6.223 18.879 1.00 90.81 70 ILE A N 1
ATOM 620 C CA . ILE A 1 70 ? -11.084 5.749 17.619 1.00 90.81 70 ILE A CA 1
ATOM 621 C C . ILE A 1 70 ? -11.503 4.307 17.847 1.00 90.81 70 ILE A C 1
ATOM 623 O O . ILE A 1 70 ? -10.761 3.528 18.436 1.00 90.81 70 ILE A O 1
ATOM 627 N N . ASP A 1 71 ? -12.692 3.980 17.372 1.00 92.38 71 ASP A N 1
ATOM 628 C CA . ASP A 1 71 ? -13.177 2.616 17.346 1.00 92.38 71 ASP A CA 1
ATOM 629 C C . ASP A 1 71 ? -12.704 1.925 16.061 1.00 92.38 71 ASP A C 1
ATOM 631 O O . ASP A 1 71 ? -13.319 2.061 15.001 1.00 92.38 71 ASP A O 1
ATOM 635 N N . PHE A 1 72 ? -11.553 1.259 16.155 1.00 95.81 72 PHE A N 1
ATOM 636 C CA . PHE A 1 72 ? -10.980 0.495 15.048 1.00 95.81 72 PHE A CA 1
ATOM 637 C C . PHE A 1 72 ? -11.668 -0.855 14.826 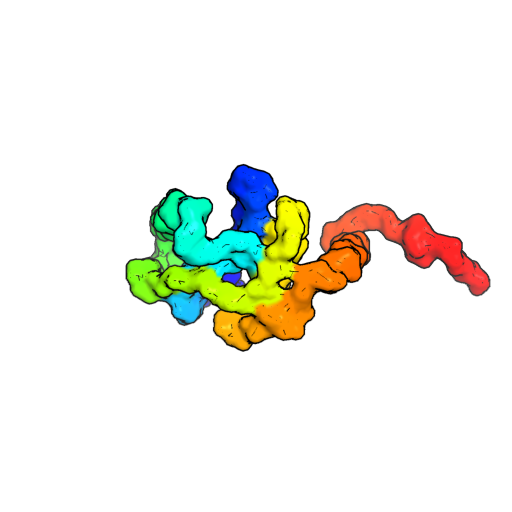1.00 95.81 72 PHE A C 1
ATOM 639 O O . PHE A 1 72 ? -11.440 -1.460 13.785 1.00 95.81 72 PHE A O 1
ATOM 646 N N . GLU A 1 73 ? -12.514 -1.325 15.749 1.00 92.00 73 GLU A N 1
ATOM 647 C CA . GLU A 1 73 ? -13.265 -2.578 15.572 1.00 92.00 73 GLU A CA 1
ATOM 648 C C . GLU A 1 73 ? -14.301 -2.444 14.445 1.00 92.00 73 GLU A C 1
ATOM 650 O O . GLU A 1 73 ? -14.633 -3.416 13.777 1.00 92.00 73 GLU A O 1
ATOM 655 N N . ASN A 1 74 ? -14.749 -1.212 14.184 1.00 94.31 74 ASN A N 1
ATOM 656 C CA . ASN A 1 74 ? -15.651 -0.848 13.092 1.00 94.31 74 ASN A CA 1
ATOM 657 C C . ASN A 1 74 ? -14.921 -0.430 11.798 1.00 94.31 74 ASN A C 1
ATOM 659 O O . ASN A 1 74 ? -15.497 0.297 10.983 1.00 94.31 74 ASN A O 1
ATOM 663 N N . PHE A 1 75 ? -13.644 -0.793 11.633 1.00 97.81 75 PHE A N 1
ATOM 664 C CA . PHE A 1 75 ? -12.914 -0.570 10.383 1.00 97.81 75 PHE A CA 1
ATOM 665 C C . PHE A 1 75 ? -12.952 -1.821 9.506 1.00 97.81 75 PHE A C 1
ATOM 667 O O . PHE A 1 75 ? -12.657 -2.919 9.974 1.00 97.81 75 PHE A O 1
ATOM 674 N N . ASP A 1 76 ? -13.213 -1.641 8.213 1.00 97.88 76 ASP A N 1
ATOM 675 C CA . ASP A 1 76 ? -13.158 -2.734 7.244 1.00 97.88 76 ASP A CA 1
ATOM 676 C C . ASP A 1 76 ? -11.718 -3.001 6.800 1.00 97.88 76 ASP A C 1
ATOM 678 O O . ASP A 1 76 ? -10.929 -2.072 6.589 1.00 97.88 76 ASP A O 1
ATOM 682 N N . ILE A 1 77 ? -11.383 -4.275 6.588 1.00 98.00 77 ILE A N 1
ATOM 683 C CA . ILE A 1 77 ? -10.136 -4.662 5.927 1.00 98.00 77 ILE A CA 1
ATOM 684 C C . ILE A 1 77 ? -10.405 -4.854 4.435 1.00 98.00 77 ILE A C 1
ATOM 686 O O . ILE A 1 77 ? -11.250 -5.659 4.051 1.00 98.00 77 ILE A O 1
ATOM 690 N N . VAL A 1 78 ? -9.673 -4.134 3.584 1.00 96.56 78 VAL A N 1
ATOM 691 C CA . VAL A 1 78 ? -9.907 -4.108 2.137 1.00 96.56 78 VAL A CA 1
ATOM 692 C C . VAL A 1 78 ? -8.640 -4.385 1.331 1.00 96.56 78 VAL A C 1
ATOM 694 O O . VAL A 1 78 ? -7.548 -3.908 1.648 1.00 96.56 78 VAL A O 1
ATOM 697 N N . TYR A 1 79 ? -8.824 -5.112 0.229 1.00 97.00 79 TYR A N 1
ATOM 698 C CA . TYR A 1 79 ? -7.815 -5.380 -0.797 1.00 97.00 79 TYR A CA 1
ATOM 699 C C . TYR A 1 79 ? -8.327 -4.849 -2.143 1.00 97.00 79 TYR A C 1
ATOM 701 O O . TYR A 1 79 ? -8.995 -5.574 -2.883 1.00 97.00 79 TYR A O 1
ATOM 709 N N . PRO A 1 80 ? -8.090 -3.563 -2.456 1.00 94.62 80 PRO A N 1
ATOM 710 C CA . PRO A 1 80 ? -8.571 -2.961 -3.693 1.00 94.62 80 PRO A CA 1
ATOM 711 C C . PRO A 1 80 ? -7.968 -3.618 -4.939 1.00 94.62 80 PRO A C 1
ATOM 713 O O . PRO A 1 80 ? -6.839 -4.110 -4.921 1.00 94.62 80 PRO A O 1
ATOM 716 N N . ALA A 1 81 ? -8.685 -3.535 -6.061 1.00 93.69 81 ALA A N 1
ATOM 717 C CA . ALA A 1 81 ? -8.117 -3.857 -7.365 1.00 93.69 81 ALA A CA 1
ATOM 718 C C . ALA A 1 81 ? -7.033 -2.825 -7.727 1.00 93.69 81 ALA A C 1
ATOM 720 O O . ALA A 1 81 ? -7.318 -1.642 -7.931 1.00 93.69 81 ALA A O 1
ATOM 721 N N . VAL A 1 82 ? -5.783 -3.279 -7.792 1.00 96.12 82 VAL A N 1
ATOM 722 C CA . VAL A 1 82 ? -4.600 -2.463 -8.096 1.00 96.12 82 VAL A CA 1
ATOM 723 C C . VAL A 1 82 ? -3.822 -3.060 -9.272 1.00 96.12 82 VAL A C 1
ATOM 725 O O . VAL A 1 82 ? -3.899 -4.273 -9.479 1.00 96.12 82 VAL A O 1
ATOM 728 N N . PRO A 1 83 ? -3.052 -2.254 -10.033 1.00 97.12 83 PRO A N 1
ATOM 729 C CA . PRO A 1 83 ? -2.139 -2.771 -11.051 1.00 97.12 83 PRO A CA 1
ATOM 730 C C . PRO A 1 83 ? -1.237 -3.864 -10.480 1.00 97.12 83 PRO A C 1
ATOM 732 O O . PRO A 1 83 ? -0.577 -3.627 -9.474 1.00 97.12 83 PRO A O 1
ATOM 735 N N . LYS A 1 84 ? -1.202 -5.046 -11.095 1.00 97.06 84 LYS A N 1
ATOM 736 C CA . LYS A 1 84 ? -0.374 -6.171 -10.638 1.00 97.06 84 LYS A CA 1
ATOM 737 C C . LYS A 1 84 ? 0.980 -6.174 -11.342 1.00 97.06 84 LYS A C 1
ATOM 739 O O . LYS A 1 84 ? 1.095 -5.699 -12.469 1.00 97.06 84 LYS A O 1
ATOM 744 N N . GLN A 1 85 ? 1.998 -6.703 -10.671 1.00 96.00 85 GLN A N 1
ATOM 745 C CA . GLN A 1 85 ? 3.313 -6.931 -11.265 1.00 96.00 85 GLN A CA 1
ATOM 746 C C . GLN A 1 85 ? 3.362 -8.309 -11.934 1.00 96.00 85 GLN A C 1
ATOM 748 O O . GLN A 1 85 ? 2.710 -9.247 -11.481 1.00 96.00 85 GLN A O 1
ATOM 753 N N . THR A 1 86 ? 4.186 -8.449 -12.969 1.00 95.31 86 THR A N 1
ATOM 754 C CA . THR A 1 86 ? 4.401 -9.722 -13.683 1.00 95.31 86 THR A CA 1
ATOM 755 C C . THR A 1 86 ? 5.767 -10.354 -13.403 1.00 95.31 86 THR A C 1
ATOM 757 O O . THR A 1 86 ? 6.043 -11.459 -13.860 1.00 95.31 86 THR A O 1
ATOM 760 N N . ASN A 1 87 ? 6.626 -9.674 -12.639 1.00 95.50 87 ASN A N 1
ATOM 761 C CA . ASN A 1 87 ? 7.950 -10.147 -12.233 1.00 95.50 87 ASN A CA 1
ATOM 762 C C . ASN A 1 87 ? 8.088 -10.172 -10.701 1.00 95.50 87 ASN A C 1
ATOM 764 O O . ASN A 1 87 ? 7.133 -9.921 -9.972 1.00 95.50 87 ASN A O 1
ATOM 768 N N . THR A 1 88 ? 9.278 -10.493 -10.199 1.00 94.00 88 THR A N 1
ATOM 769 C CA . THR A 1 88 ? 9.547 -10.684 -8.764 1.00 94.00 88 THR A CA 1
ATOM 770 C C . THR A 1 88 ? 10.272 -9.515 -8.090 1.00 94.00 88 THR A C 1
ATOM 772 O O . THR A 1 88 ? 10.570 -9.600 -6.902 1.00 94.00 88 THR A O 1
ATOM 775 N N . HIS A 1 89 ? 10.577 -8.428 -8.806 1.00 95.25 89 HIS A N 1
ATOM 776 C CA . HIS A 1 89 ? 11.484 -7.374 -8.319 1.00 95.25 89 HIS A CA 1
ATOM 777 C C . HIS A 1 89 ? 10.916 -5.949 -8.392 1.00 95.25 89 HIS A C 1
ATOM 779 O O . HIS A 1 89 ? 11.516 -5.019 -7.844 1.00 95.25 89 HIS A O 1
ATOM 785 N N . ASP A 1 90 ? 9.747 -5.757 -9.004 1.00 97.81 90 ASP A N 1
ATOM 786 C CA . ASP A 1 90 ? 9.131 -4.434 -9.138 1.00 97.81 90 ASP A CA 1
ATOM 787 C C . ASP A 1 90 ? 8.223 -4.024 -7.974 1.00 97.81 90 ASP A C 1
ATOM 789 O O . ASP A 1 90 ? 7.813 -2.864 -7.911 1.00 97.81 90 ASP A O 1
ATOM 793 N N . CYS A 1 91 ? 7.959 -4.912 -7.011 1.00 97.88 91 CYS A N 1
ATOM 794 C CA . CYS A 1 91 ? 7.042 -4.685 -5.881 1.00 97.88 91 CYS A CA 1
ATOM 795 C C . CYS A 1 91 ? 7.276 -3.366 -5.132 1.00 97.88 91 CYS A C 1
ATOM 797 O O . CYS A 1 91 ? 6.335 -2.703 -4.687 1.00 97.88 91 CYS A O 1
ATOM 799 N N . ARG A 1 92 ? 8.534 -2.918 -5.056 1.00 96.56 92 ARG A N 1
ATOM 800 C CA . ARG A 1 92 ? 8.893 -1.633 -4.448 1.00 96.56 92 ARG A CA 1
ATOM 801 C C . ARG A 1 92 ? 8.388 -0.435 -5.255 1.00 96.56 92 ARG A C 1
ATOM 803 O O . ARG A 1 92 ? 7.899 0.522 -4.660 1.00 96.56 92 ARG A O 1
ATOM 810 N N . ILE A 1 93 ? 8.490 -0.472 -6.584 1.00 97.88 93 ILE A N 1
ATOM 811 C CA . ILE A 1 93 ? 8.004 0.613 -7.448 1.00 97.88 93 ILE A CA 1
ATOM 812 C C . ILE A 1 93 ? 6.479 0.673 -7.407 1.00 97.88 93 ILE A C 1
ATOM 814 O O . ILE A 1 93 ? 5.925 1.756 -7.232 1.00 97.88 93 ILE A O 1
ATOM 818 N N . PHE A 1 94 ? 5.807 -0.479 -7.463 1.00 98.31 94 PHE A N 1
ATOM 819 C CA . PHE A 1 94 ? 4.354 -0.547 -7.293 1.00 98.31 94 PHE A CA 1
ATOM 820 C C . PHE A 1 94 ? 3.916 0.041 -5.948 1.00 98.31 94 PHE A C 1
ATOM 822 O O . PHE A 1 94 ? 3.055 0.916 -5.928 1.00 98.31 94 PHE A O 1
ATOM 829 N N . SER A 1 95 ? 4.566 -0.343 -4.844 1.00 97.88 95 SER A N 1
ATOM 830 C CA . SER A 1 95 ? 4.281 0.202 -3.508 1.00 97.88 95 SER A CA 1
ATOM 831 C 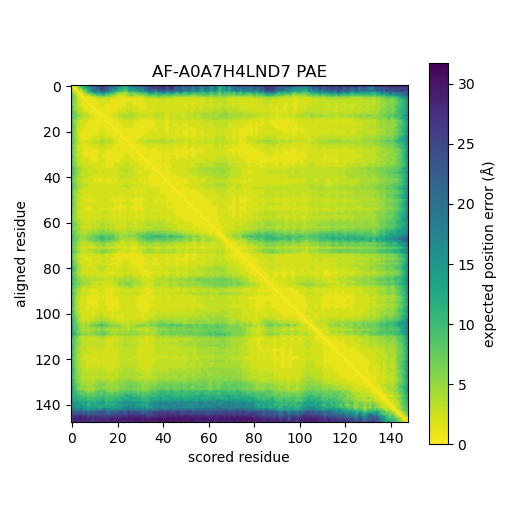C . SER A 1 95 ? 4.423 1.728 -3.448 1.00 97.88 95 SER A C 1
ATOM 833 O O . SER A 1 95 ? 3.553 2.412 -2.913 1.00 97.88 95 SER A O 1
ATOM 835 N N . VAL A 1 96 ? 5.483 2.290 -4.042 1.00 97.50 96 VAL A N 1
ATOM 836 C CA . VAL A 1 96 ? 5.663 3.751 -4.127 1.00 97.50 96 VAL A CA 1
ATOM 837 C C . VAL A 1 96 ? 4.532 4.403 -4.924 1.00 97.50 96 VAL A C 1
ATOM 839 O O . VAL A 1 96 ? 3.966 5.401 -4.479 1.00 97.50 96 VAL A O 1
ATOM 842 N N . MET A 1 97 ? 4.158 3.831 -6.070 1.00 97.69 97 MET A N 1
ATOM 843 C CA . MET A 1 97 ? 3.080 4.366 -6.906 1.00 97.69 97 MET A CA 1
ATOM 844 C C . MET A 1 97 ? 1.710 4.268 -6.230 1.00 97.69 97 MET A C 1
ATOM 846 O O . MET A 1 97 ? 0.903 5.192 -6.340 1.00 97.69 97 MET A O 1
ATOM 850 N N . TYR A 1 98 ? 1.462 3.205 -5.465 1.00 97.56 98 TYR A N 1
ATOM 851 C CA . TYR A 1 98 ? 0.272 3.085 -4.631 1.00 97.56 98 TYR A CA 1
ATOM 852 C C . TYR A 1 98 ? 0.214 4.192 -3.583 1.00 97.56 98 TYR A C 1
ATOM 854 O O . TYR A 1 98 ? -0.789 4.892 -3.509 1.00 97.56 98 TYR A O 1
ATOM 862 N N . MET A 1 99 ? 1.290 4.427 -2.830 1.00 95.44 99 MET A N 1
ATOM 863 C CA . MET A 1 99 ? 1.318 5.512 -1.840 1.00 95.44 99 MET A CA 1
ATOM 864 C C . MET A 1 99 ? 1.1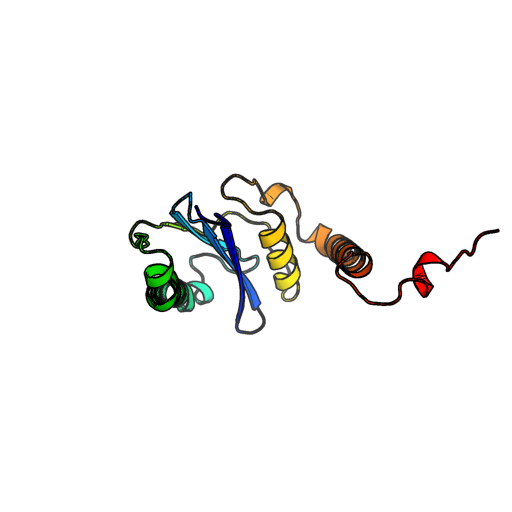73 6.902 -2.477 1.00 95.44 99 MET A C 1
ATOM 866 O O . MET A 1 99 ? 0.588 7.796 -1.869 1.00 95.44 99 MET A O 1
ATOM 870 N N . LYS A 1 100 ? 1.684 7.094 -3.702 1.00 94.69 100 LYS A N 1
ATOM 871 C CA . LYS A 1 100 ? 1.605 8.373 -4.425 1.00 94.69 100 LYS A CA 1
ATOM 872 C C . LYS A 1 100 ? 0.196 8.684 -4.940 1.00 94.69 100 LYS A C 1
ATOM 874 O O . LYS A 1 100 ? -0.176 9.854 -4.990 1.00 94.69 100 LYS A O 1
ATOM 879 N N . HIS A 1 101 ? -0.576 7.671 -5.337 1.00 94.69 101 HIS A N 1
ATOM 880 C CA . HIS A 1 101 ? -1.816 7.882 -6.096 1.00 94.69 101 HIS A CA 1
ATOM 881 C C . HIS A 1 101 ? -3.079 7.289 -5.471 1.00 94.69 101 HIS A C 1
ATOM 883 O O . HIS A 1 101 ? -4.188 7.730 -5.792 1.00 94.69 101 HIS A O 1
ATOM 889 N N . TRP A 1 102 ? -2.954 6.276 -4.618 1.00 95.06 102 TRP A N 1
ATOM 890 C CA . TRP A 1 102 ? -4.115 5.559 -4.121 1.00 95.06 102 TRP A CA 1
ATOM 891 C C . TRP A 1 102 ? -4.918 6.405 -3.134 1.00 95.06 102 TRP A C 1
ATOM 893 O O . TRP A 1 102 ? -4.404 6.962 -2.169 1.00 95.06 102 TRP A O 1
ATOM 903 N N . THR A 1 103 ? -6.223 6.440 -3.366 1.00 93.00 103 THR A N 1
ATOM 904 C CA . THR A 1 103 ? -7.239 6.854 -2.402 1.00 93.00 103 THR A CA 1
ATOM 905 C C . THR A 1 103 ? -8.422 5.897 -2.556 1.00 93.00 103 THR A C 1
ATOM 907 O O . THR A 1 103 ? -8.530 5.255 -3.606 1.00 93.00 103 THR A O 1
ATOM 910 N N . PRO A 1 104 ? -9.364 5.839 -1.598 1.00 91.12 104 PRO A N 1
ATOM 911 C CA . PRO A 1 104 ? -10.547 4.982 -1.713 1.00 91.12 104 PRO A CA 1
ATOM 912 C C . PRO A 1 104 ? -11.377 5.199 -2.990 1.00 91.12 104 PRO A C 1
ATOM 914 O O . PRO A 1 104 ? -12.130 4.320 -3.389 1.00 91.12 104 PRO A O 1
ATOM 917 N N . ARG A 1 105 ? -11.246 6.364 -3.642 1.00 89.88 105 ARG A N 1
ATOM 918 C CA . ARG A 1 105 ? -11.983 6.723 -4.864 1.00 89.88 105 ARG A CA 1
ATOM 919 C C . ARG A 1 105 ? -11.110 6.727 -6.120 1.00 89.88 105 ARG A C 1
ATOM 921 O O . ARG A 1 105 ? -11.629 6.986 -7.200 1.00 89.88 105 ARG A O 1
ATOM 928 N N . THR A 1 106 ? -9.802 6.483 -6.002 1.00 88.12 106 THR A N 1
ATOM 929 C CA . THR A 1 106 ? -8.899 6.492 -7.159 1.00 88.12 106 THR A CA 1
ATOM 930 C C . THR A 1 106 ? -9.048 5.179 -7.935 1.00 88.12 106 THR A C 1
ATOM 932 O O . THR A 1 106 ? -8.740 4.124 -7.376 1.00 88.12 106 THR A O 1
ATOM 935 N N . PRO A 1 107 ? -9.406 5.204 -9.232 1.00 88.12 107 PRO A N 1
ATOM 936 C CA . PRO A 1 107 ? -9.357 4.024 -10.092 1.00 88.12 107 PRO A CA 1
ATOM 937 C C . PRO A 1 107 ? -7.903 3.739 -10.504 1.00 88.12 107 PRO A C 1
ATOM 939 O O . PRO A 1 107 ? -7.517 3.908 -11.660 1.00 88.12 107 PRO A O 1
ATOM 942 N N . ILE A 1 108 ? -7.062 3.349 -9.540 1.00 92.25 108 ILE A N 1
ATOM 943 C CA . ILE A 1 108 ? -5.604 3.252 -9.725 1.00 92.25 108 ILE A CA 1
ATOM 944 C C . ILE A 1 108 ? -5.195 2.243 -10.808 1.00 92.25 108 ILE A C 1
ATOM 946 O O . ILE A 1 108 ? -4.137 2.403 -11.409 1.00 92.25 108 ILE A O 1
ATOM 950 N N . GLY A 1 109 ? -6.058 1.266 -11.112 1.00 88.50 109 GLY A N 1
ATOM 951 C CA . GLY A 1 109 ? -5.903 0.330 -12.232 1.00 88.50 109 GLY A CA 1
ATOM 952 C C . GLY A 1 109 ? -5.680 1.001 -13.592 1.00 88.50 109 GLY A C 1
ATOM 953 O O . GLY A 1 109 ? -5.037 0.415 -14.453 1.00 88.50 109 GLY A O 1
ATOM 954 N N . ASN A 1 110 ? -6.150 2.240 -13.764 1.00 89.81 110 ASN A N 1
ATOM 955 C CA . ASN A 1 110 ? -6.043 2.984 -15.021 1.00 89.81 110 ASN A CA 1
ATOM 956 C C . ASN A 1 110 ? -4.847 3.951 -15.055 1.00 89.81 110 ASN A C 1
ATOM 958 O O . ASN A 1 110 ? -4.673 4.660 -16.042 1.00 89.81 110 ASN A O 1
ATOM 962 N N . LEU A 1 111 ? -4.061 4.046 -13.974 1.00 93.50 111 LEU A N 1
ATOM 963 C CA . LEU A 1 111 ? -2.989 5.043 -13.860 1.00 93.50 111 LEU A CA 1
ATOM 964 C C . LEU A 1 111 ? -1.631 4.540 -14.347 1.00 93.50 111 LEU A C 1
ATOM 966 O O . LEU A 1 111 ? -0.828 5.344 -14.814 1.00 93.50 111 LEU A O 1
ATOM 970 N N . PHE A 1 112 ? -1.355 3.245 -14.194 1.00 96.56 112 PHE A N 1
ATOM 971 C CA . PHE A 1 112 ? -0.118 2.620 -14.652 1.00 96.56 112 PHE A CA 1
ATOM 972 C C . PHE A 1 112 ? -0.250 1.096 -14.691 1.00 96.56 112 PHE A C 1
ATOM 974 O O . PHE A 1 112 ? -1.153 0.516 -14.087 1.00 96.56 112 PHE A O 1
ATOM 981 N N . SER A 1 113 ? 0.697 0.450 -15.358 1.00 96.44 113 SER A N 1
ATOM 982 C CA . SER A 1 113 ? 0.822 -1.001 -15.466 1.00 96.44 113 SER A CA 1
ATOM 983 C C . SER A 1 113 ? 2.286 -1.443 -15.340 1.00 96.44 113 SER A C 1
ATOM 985 O O . SER A 1 113 ? 3.190 -0.612 -15.242 1.00 96.44 113 SER A O 1
ATOM 987 N N . SER A 1 114 ? 2.547 -2.756 -15.389 1.00 96.12 114 SER A N 1
ATOM 988 C CA . SER A 1 114 ? 3.921 -3.282 -15.462 1.00 96.12 114 SER A CA 1
ATOM 989 C C . SER A 1 114 ? 4.717 -2.739 -16.650 1.00 96.12 114 SER A C 1
ATOM 991 O O . SER A 1 114 ? 5.928 -2.586 -16.533 1.00 96.12 114 SER A O 1
ATOM 993 N N . ALA A 1 115 ? 4.062 -2.412 -17.769 1.00 96.38 115 ALA A N 1
ATOM 994 C CA . ALA A 1 115 ? 4.738 -1.883 -18.954 1.00 96.38 115 ALA A CA 1
ATOM 995 C C . ALA A 1 115 ? 5.330 -0.479 -18.730 1.00 96.38 115 ALA A C 1
ATOM 997 O O . ALA A 1 115 ? 6.247 -0.069 -19.436 1.00 96.38 115 ALA A O 1
ATOM 998 N N . ASP A 1 116 ? 4.836 0.253 -17.730 1.00 97.31 116 ASP A N 1
ATOM 999 C CA . ASP A 1 116 ? 5.257 1.624 -17.448 1.00 97.31 116 ASP A CA 1
ATOM 1000 C C . ASP A 1 116 ? 6.433 1.701 -16.464 1.00 97.31 116 ASP A C 1
ATOM 1002 O O . ASP A 1 116 ? 6.984 2.784 -16.249 1.00 97.31 116 ASP A O 1
ATOM 1006 N N . ILE A 1 117 ? 6.818 0.581 -15.840 1.00 97.56 117 ILE A N 1
ATOM 1007 C CA . ILE A 1 117 ? 7.710 0.575 -14.673 1.00 97.56 117 ILE A CA 1
ATOM 1008 C C . ILE A 1 117 ? 9.096 1.136 -14.986 1.00 97.56 117 ILE A C 1
ATOM 1010 O O . ILE A 1 117 ? 9.611 1.928 -14.194 1.00 97.56 117 ILE A O 1
ATOM 1014 N N . ASP A 1 118 ? 9.671 0.821 -16.144 1.00 97.44 118 ASP A N 1
ATOM 1015 C CA . ASP A 1 118 ? 10.978 1.358 -16.540 1.00 97.44 118 ASP A CA 1
ATOM 1016 C C . ASP A 1 118 ? 10.949 2.889 -16.644 1.00 97.44 118 ASP A C 1
ATOM 1018 O O . ASP A 1 118 ? 11.794 3.589 -16.079 1.00 97.44 118 ASP A O 1
ATOM 1022 N N . ASN A 1 119 ? 9.902 3.434 -17.266 1.00 98.25 119 ASN A N 1
ATOM 1023 C CA . ASN A 1 119 ? 9.704 4.878 -17.363 1.00 98.25 119 ASN A CA 1
ATOM 1024 C C . ASN A 1 119 ? 9.412 5.511 -15.996 1.00 98.25 119 ASN A C 1
ATOM 1026 O O . ASN A 1 119 ? 9.883 6.613 -15.706 1.00 98.25 119 ASN A O 1
ATOM 1030 N N . ILE A 1 120 ? 8.651 4.830 -15.135 1.00 98.00 120 ILE A N 1
ATOM 1031 C CA . ILE A 1 120 ? 8.373 5.282 -13.767 1.00 98.00 120 ILE A CA 1
ATOM 1032 C C . ILE A 1 120 ? 9.667 5.358 -12.953 1.00 98.00 120 ILE A C 1
ATOM 1034 O O . ILE A 1 120 ? 9.867 6.344 -12.248 1.00 98.00 120 ILE A O 1
ATOM 1038 N N . ARG A 1 121 ? 10.575 4.382 -13.073 1.00 97.81 121 ARG A N 1
ATOM 1039 C CA . ARG A 1 121 ? 11.880 4.400 -12.388 1.00 97.81 121 ARG A CA 1
ATOM 1040 C C . ARG A 1 121 ? 12.689 5.640 -12.762 1.00 97.81 121 ARG A C 1
ATOM 1042 O O . ARG A 1 121 ? 13.194 6.319 -11.870 1.00 97.81 121 ARG A O 1
ATOM 1049 N N . ILE A 1 122 ? 12.749 5.976 -14.052 1.00 97.44 122 ILE A N 1
ATOM 1050 C CA . ILE A 1 122 ? 13.433 7.184 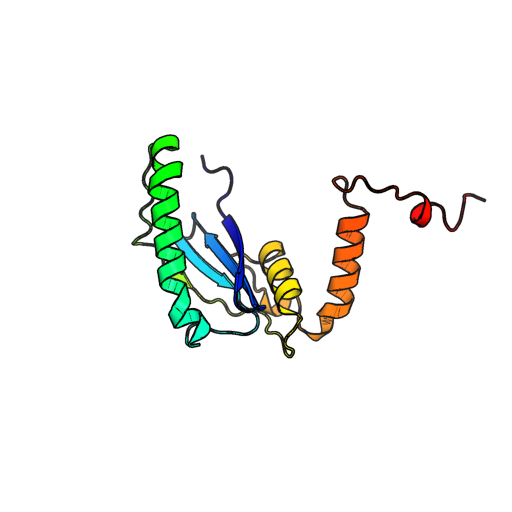-14.543 1.00 97.44 122 ILE A CA 1
ATOM 1051 C C . ILE A 1 122 ? 12.774 8.446 -13.975 1.00 97.44 122 ILE A C 1
ATOM 1053 O O . ILE A 1 122 ? 13.460 9.332 -13.463 1.00 97.44 122 ILE A O 1
ATOM 1057 N N . LYS A 1 123 ? 11.437 8.522 -14.011 1.00 97.06 123 LYS A N 1
ATOM 1058 C CA . LYS A 1 123 ? 10.688 9.664 -13.464 1.00 97.06 123 LYS A CA 1
ATOM 1059 C C . LYS A 1 123 ? 10.931 9.840 -11.967 1.00 97.06 123 LYS A C 1
ATOM 1061 O O . LYS A 1 123 ? 11.239 10.947 -11.544 1.00 97.06 123 LYS A O 1
ATOM 1066 N N . LEU A 1 124 ? 10.856 8.765 -11.182 1.00 96.44 124 LEU A N 1
ATOM 1067 C CA . LEU A 1 124 ? 11.113 8.799 -9.740 1.00 96.44 124 LEU A CA 1
ATOM 1068 C C . LEU A 1 124 ? 12.554 9.218 -9.430 1.00 96.44 124 LEU A C 1
ATOM 1070 O O . LEU A 1 124 ? 12.769 10.026 -8.531 1.00 96.44 124 LEU A O 1
ATOM 1074 N N . ALA A 1 125 ? 13.537 8.713 -10.182 1.00 94.56 125 ALA A N 1
ATOM 1075 C CA . ALA A 1 125 ? 14.931 9.115 -10.021 1.00 94.56 125 ALA A CA 1
ATOM 1076 C C . ALA A 1 125 ? 15.119 10.617 -10.286 1.00 94.56 125 ALA A C 1
ATOM 1078 O O . ALA A 1 125 ? 15.743 11.304 -9.479 1.00 94.56 125 ALA A O 1
ATOM 1079 N N . ASN A 1 126 ? 14.520 11.142 -11.358 1.00 94.06 126 ASN A N 1
ATOM 1080 C CA . ASN A 1 126 ? 14.555 12.571 -11.668 1.00 94.06 126 ASN A CA 1
ATOM 1081 C C . ASN A 1 126 ? 13.836 13.407 -10.599 1.00 94.06 126 ASN A C 1
ATOM 1083 O O . ASN A 1 126 ? 14.383 14.407 -10.141 1.00 94.06 126 ASN A O 1
ATOM 1087 N N . GLU A 1 127 ? 12.644 12.995 -10.158 1.00 94.62 127 GLU A N 1
ATOM 1088 C CA . GLU A 1 127 ? 11.902 13.675 -9.088 1.00 94.62 127 GLU A CA 1
ATOM 1089 C C . GLU A 1 127 ? 12.724 13.747 -7.793 1.00 94.62 127 GLU A C 1
ATOM 1091 O O . GLU A 1 127 ? 12.828 14.814 -7.188 1.00 94.62 127 GLU A O 1
ATOM 1096 N N . LEU A 1 128 ? 13.358 12.641 -7.388 1.00 93.44 128 LEU A N 1
ATOM 1097 C CA . LEU A 1 128 ? 14.230 12.601 -6.213 1.00 93.44 128 LEU A CA 1
ATOM 1098 C C . LEU A 1 128 ? 15.468 13.476 -6.401 1.00 93.44 128 LEU A C 1
ATOM 1100 O O . LEU A 1 128 ? 15.808 14.252 -5.509 1.00 93.44 128 LEU A O 1
ATOM 1104 N N . TYR A 1 129 ? 16.125 13.387 -7.558 1.00 92.75 129 TYR A N 1
ATOM 1105 C CA . TYR A 1 129 ? 17.335 14.151 -7.833 1.00 92.75 129 TYR A CA 1
ATOM 1106 C C . TYR A 1 129 ? 17.064 15.659 -7.818 1.00 92.75 129 TYR A C 1
ATOM 1108 O O . TYR A 1 129 ? 17.776 16.412 -7.153 1.00 92.75 129 TYR A O 1
ATOM 1116 N N . PHE A 1 130 ? 15.995 16.109 -8.474 1.00 92.06 130 PHE A N 1
ATOM 1117 C CA . PHE A 1 130 ? 15.654 17.527 -8.568 1.00 92.06 130 PHE A CA 1
ATOM 1118 C C . PHE A 1 130 ? 14.825 18.055 -7.392 1.00 92.06 130 PHE A C 1
ATOM 1120 O O . PHE A 1 130 ? 14.703 19.272 -7.265 1.00 92.06 130 PHE A O 1
ATOM 1127 N N . SER A 1 131 ? 14.360 17.195 -6.482 1.00 93.75 131 SER A N 1
ATOM 1128 C CA . SER A 1 131 ? 13.643 17.585 -5.261 1.00 93.75 131 SER A CA 1
ATOM 1129 C C . SER A 1 131 ? 14.350 18.703 -4.489 1.00 93.75 1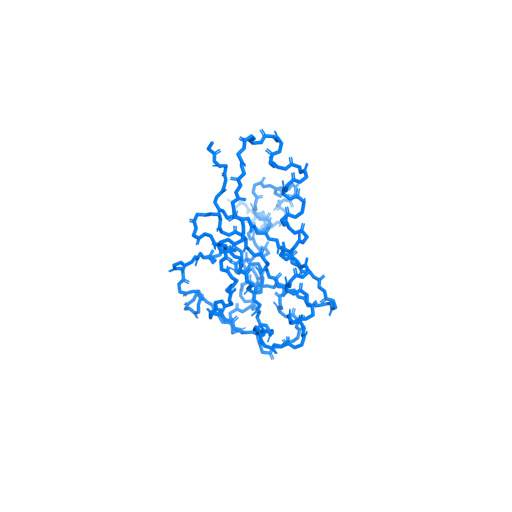31 SER A C 1
ATOM 1131 O O . SER A 1 131 ? 15.577 18.706 -4.341 1.00 93.75 131 SER A O 1
ATOM 1133 N N . THR A 1 132 ? 13.571 19.637 -3.942 1.00 93.62 132 THR A N 1
ATOM 1134 C CA . THR A 1 132 ? 14.066 20.704 -3.055 1.00 93.62 132 THR A CA 1
ATOM 1135 C C . THR A 1 132 ? 14.619 20.161 -1.737 1.00 93.62 132 THR A C 1
ATOM 1137 O O . THR A 1 132 ? 15.411 20.835 -1.087 1.00 93.62 132 THR A O 1
ATOM 1140 N N . PHE A 1 133 ? 14.246 18.934 -1.361 1.00 93.94 133 PHE A N 1
ATOM 1141 C CA . PHE A 1 133 ? 14.778 18.233 -0.191 1.00 93.94 133 PHE A CA 1
ATOM 1142 C C . PHE A 1 133 ? 16.091 17.498 -0.475 1.00 93.94 133 PHE A C 1
ATOM 1144 O O . PHE A 1 133 ? 16.752 17.052 0.461 1.00 93.94 133 PHE A O 1
ATOM 1151 N N . ASN A 1 134 ? 16.471 17.344 -1.746 1.00 92.12 134 ASN A N 1
ATOM 1152 C CA . ASN A 1 134 ? 17.747 16.742 -2.097 1.00 92.12 134 ASN A CA 1
ATOM 1153 C C . ASN A 1 134 ? 18.865 17.788 -2.012 1.00 92.12 134 ASN A C 1
ATOM 1155 O O . ASN A 1 134 ? 18.857 18.768 -2.761 1.00 92.12 134 ASN A O 1
ATOM 1159 N N . SER A 1 135 ? 19.826 17.544 -1.121 1.00 92.88 135 SER A N 1
ATOM 1160 C CA . SER A 1 135 ? 20.989 18.396 -0.858 1.00 92.88 135 SER A CA 1
ATOM 1161 C C . SER A 1 135 ? 22.211 18.081 -1.727 1.00 92.88 135 SER A C 1
ATOM 1163 O O . SER A 1 135 ? 23.240 18.738 -1.579 1.00 92.88 135 SER A O 1
ATOM 1165 N N . ALA A 1 136 ? 22.128 17.087 -2.618 1.00 89.94 136 ALA A N 1
ATOM 1166 C CA . ALA A 1 136 ? 23.209 16.775 -3.548 1.00 89.94 136 ALA A CA 1
ATOM 1167 C C . ALA A 1 136 ? 23.512 17.960 -4.482 1.00 89.94 136 ALA A C 1
ATOM 1169 O O . ALA A 1 136 ? 22.601 18.686 -4.887 1.00 89.94 136 ALA A O 1
ATOM 1170 N N . ASP A 1 137 ? 24.783 18.125 -4.864 1.00 87.38 137 ASP A N 1
ATOM 1171 C CA . ASP A 1 137 ? 25.167 19.095 -5.893 1.00 87.38 137 ASP A CA 1
ATOM 1172 C C . ASP A 1 137 ? 24.616 18.660 -7.258 1.00 87.38 137 ASP A C 1
ATOM 1174 O O . ASP A 1 137 ? 24.824 17.531 -7.714 1.00 87.38 137 ASP A O 1
ATOM 1178 N N . LYS A 1 138 ? 23.896 19.577 -7.904 1.00 87.44 138 LYS A N 1
ATOM 1179 C CA . LYS A 1 138 ? 23.203 19.355 -9.177 1.00 87.44 138 LYS A CA 1
ATOM 1180 C C . LYS A 1 138 ? 23.926 19.986 -10.362 1.00 87.44 138 LYS A C 1
ATOM 1182 O O . LYS A 1 138 ? 23.548 19.717 -11.501 1.00 87.44 138 LYS A O 1
ATOM 1187 N N . LYS A 1 139 ? 24.988 20.769 -10.116 1.00 84.06 139 LYS A N 1
ATOM 1188 C CA . LYS A 1 139 ? 25.720 21.523 -11.148 1.00 84.06 139 LYS A CA 1
ATOM 1189 C C . LYS A 1 139 ? 26.232 20.639 -12.274 1.00 84.06 139 LYS A C 1
ATOM 1191 O O . LYS A 1 139 ? 26.185 21.054 -13.426 1.00 84.06 139 LYS A O 1
ATOM 1196 N N . PHE A 1 140 ? 26.674 19.420 -11.955 1.00 78.62 140 PHE A N 1
ATOM 1197 C CA . PHE A 1 140 ? 27.150 18.480 -12.967 1.00 78.62 140 PHE A CA 1
ATOM 1198 C C . PHE A 1 140 ? 26.092 18.192 -14.031 1.00 78.62 140 PHE A C 1
ATOM 1200 O O . PHE A 1 140 ? 26.458 18.078 -15.186 1.00 78.62 140 PHE A O 1
ATOM 1207 N N . VAL A 1 141 ? 24.807 18.101 -13.666 1.00 80.56 141 VAL A N 1
ATOM 1208 C CA . VAL A 1 141 ? 23.710 17.774 -14.593 1.00 80.56 141 VAL A CA 1
ATOM 1209 C C . VAL A 1 141 ? 23.059 19.032 -15.169 1.00 80.56 141 VAL A C 1
ATOM 1211 O O . VAL A 1 141 ? 22.681 19.044 -16.337 1.00 80.56 141 VAL A O 1
ATOM 1214 N N . THR A 1 142 ? 22.944 20.107 -14.385 1.00 80.81 142 THR A N 1
ATOM 1215 C CA . THR A 1 142 ? 22.309 21.354 -14.845 1.00 80.81 142 THR A CA 1
ATOM 1216 C C . THR A 1 142 ? 23.199 22.178 -15.769 1.00 80.81 142 THR A C 1
ATOM 1218 O O . THR A 1 142 ? 22.676 22.962 -16.552 1.00 80.81 142 THR A O 1
ATOM 1221 N N . ASN A 1 143 ? 24.523 21.992 -15.710 1.00 80.50 143 ASN A N 1
ATOM 1222 C CA . ASN A 1 143 ? 25.486 22.820 -16.441 1.00 80.50 143 ASN A CA 1
ATOM 1223 C C . ASN A 1 143 ? 26.238 22.040 -17.538 1.00 80.50 143 ASN A C 1
ATOM 1225 O O . ASN A 1 143 ? 27.250 22.527 -18.036 1.00 80.50 143 ASN A O 1
ATOM 1229 N N . ILE A 1 144 ? 25.769 20.840 -17.925 1.00 65.44 144 ILE A N 1
ATOM 1230 C CA . ILE A 1 144 ? 26.411 20.002 -18.966 1.00 65.44 144 ILE A CA 1
ATOM 1231 C C . ILE A 1 144 ? 26.566 20.764 -20.288 1.00 65.44 144 ILE A C 1
ATOM 1233 O O . ILE A 1 144 ? 27.573 20.619 -20.975 1.00 65.44 144 ILE A O 1
ATOM 1237 N N . PHE A 1 145 ? 25.583 21.595 -20.631 1.00 63.25 145 PHE A N 1
ATOM 1238 C CA . PHE A 1 145 ? 25.575 22.408 -21.846 1.00 63.25 145 PHE A CA 1
ATOM 1239 C C . PHE A 1 145 ? 25.759 23.889 -21.514 1.00 63.25 145 PHE A C 1
ATOM 1241 O O . PHE A 1 145 ? 24.924 24.687 -21.922 1.00 63.25 145 PHE A O 1
ATOM 1248 N N . GLY A 1 146 ? 26.784 24.218 -20.715 1.00 59.59 146 GLY A N 1
ATOM 1249 C CA . GLY A 1 146 ? 27.029 25.557 -20.163 1.00 59.59 146 GLY A CA 1
ATOM 1250 C C . GLY A 1 146 ? 26.631 26.717 -21.082 1.00 59.59 146 GLY A C 1
ATOM 1251 O O . GLY A 1 146 ? 26.826 26.638 -22.296 1.00 59.59 146 GLY A O 1
ATOM 1252 N N . ASP A 1 147 ? 26.064 27.761 -20.467 1.00 60.75 147 ASP A N 1
ATOM 1253 C CA . ASP A 1 147 ? 25.612 28.993 -21.115 1.00 60.75 147 ASP A CA 1
ATOM 1254 C C . ASP A 1 147 ? 26.597 29.422 -22.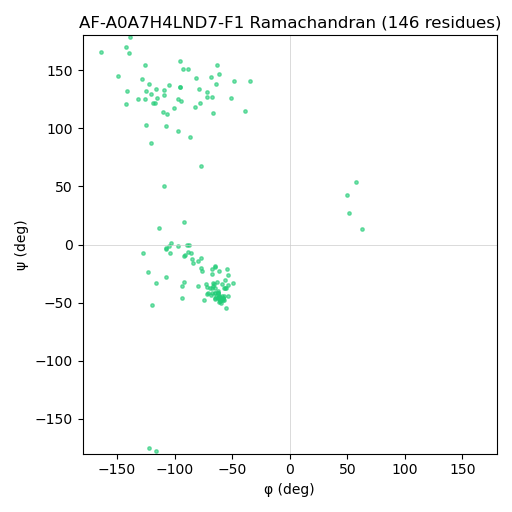216 1.00 60.75 147 ASP A C 1
ATOM 1256 O O . ASP A 1 147 ? 27.768 29.699 -21.944 1.00 60.75 147 ASP A O 1
ATOM 1260 N N . LYS A 1 148 ? 26.123 29.406 -23.467 1.00 50.66 148 LYS A N 1
ATOM 1261 C CA . LYS A 1 148 ? 26.810 30.058 -24.586 1.00 50.66 148 LYS A CA 1
ATOM 1262 C C . LYS A 1 148 ? 26.705 31.569 -24.456 1.00 50.66 148 LYS A C 1
ATOM 1264 O O . LYS A 1 148 ? 25.598 32.040 -24.114 1.00 50.66 148 LYS A O 1
#

pLDDT: mean 92.47, std 9.34, range [44.84, 98.31]

Organism: Triticum aestivum (NCBI:txid4565)

Secondary structure (DSSP, 8-state):
--S-SEEEEEEEETTEEEEEEEETTTTEEEEE-SS--TTSHHHHHHHHHHHHHHHHHIIIIIHHHHT----GGGPEEE----PPPSSSS-HHHHHHHHHHH--TT--GGGT--GGGHHHHHHHHHHHHHH-TT--S--HHHHTTT---